Protein AF-A0A3C0FJJ5-F1 (afdb_monomer_lite)

Structure (mmCIF, N/CA/C/O backbone):
data_AF-A0A3C0FJJ5-F1
#
_entry.id   AF-A0A3C0FJJ5-F1
#
loop_
_atom_site.group_PDB
_atom_site.id
_atom_site.type_symbol
_atom_site.label_atom_id
_atom_site.label_alt_id
_atom_site.label_comp_id
_atom_site.label_asym_id
_atom_site.label_entity_id
_atom_site.label_seq_id
_atom_site.pdbx_PDB_ins_code
_atom_site.Cartn_x
_atom_site.Cartn_y
_atom_site.Cartn_z
_atom_site.occupancy
_atom_site.B_iso_or_equiv
_atom_site.auth_seq_id
_atom_site.auth_comp_id
_atom_site.auth_asym_id
_atom_site.auth_atom_id
_atom_site.pdbx_PDB_model_num
ATOM 1 N N . SER A 1 1 ? 4.068 -11.551 17.044 1.00 53.22 1 SER A N 1
ATOM 2 C CA . SER A 1 1 ? 3.523 -10.984 15.798 1.00 53.22 1 SER A CA 1
ATOM 3 C C . SER A 1 1 ? 4.706 -10.669 14.912 1.00 53.22 1 SER A C 1
ATOM 5 O O . SER A 1 1 ? 5.615 -10.015 15.406 1.00 53.22 1 SER A O 1
ATOM 7 N N . ASP A 1 2 ? 4.730 -11.157 13.673 1.00 59.81 2 ASP A N 1
ATOM 8 C CA . ASP A 1 2 ? 5.884 -11.015 12.770 1.00 59.81 2 ASP A CA 1
ATOM 9 C C . ASP A 1 2 ? 6.076 -9.581 12.240 1.00 59.81 2 ASP A C 1
ATOM 11 O O . ASP A 1 2 ? 7.154 -9.248 11.761 1.00 59.81 2 ASP A O 1
ATOM 15 N N . PHE A 1 3 ? 5.085 -8.700 12.423 1.00 63.03 3 PHE A N 1
ATOM 16 C CA . PHE A 1 3 ? 5.098 -7.283 12.026 1.00 63.03 3 PHE A CA 1
ATOM 17 C C . PHE A 1 3 ? 5.607 -6.353 13.142 1.00 63.03 3 PHE A C 1
ATOM 19 O O . PHE A 1 3 ? 5.025 -5.303 13.406 1.00 63.03 3 PHE A O 1
ATOM 26 N N . GLN A 1 4 ? 6.659 -6.759 13.855 1.00 65.81 4 GLN A N 1
ATOM 27 C CA . GLN A 1 4 ? 7.349 -5.878 14.803 1.00 65.81 4 GLN A CA 1
ATOM 28 C C . GLN A 1 4 ? 8.324 -4.961 14.048 1.00 65.81 4 GLN A C 1
ATOM 30 O O . GLN A 1 4 ? 8.855 -5.391 13.021 1.00 65.81 4 GLN A O 1
ATOM 35 N N . PRO A 1 5 ? 8.600 -3.738 14.545 1.00 64.56 5 PRO A N 1
ATOM 36 C CA . PRO A 1 5 ? 9.526 -2.809 13.897 1.00 64.56 5 PRO A CA 1
ATOM 37 C C . PRO A 1 5 ? 10.853 -3.466 13.507 1.00 64.56 5 PRO A C 1
ATOM 39 O O . PRO A 1 5 ? 11.236 -3.393 12.346 1.00 64.56 5 PRO A O 1
ATOM 42 N N . ASP A 1 6 ? 11.478 -4.209 14.423 1.00 73.94 6 ASP A N 1
ATOM 43 C CA . ASP A 1 6 ? 12.785 -4.847 14.209 1.00 73.94 6 ASP A CA 1
ATOM 44 C C . ASP A 1 6 ? 12.795 -5.863 13.053 1.00 73.94 6 ASP A C 1
ATOM 46 O O . ASP A 1 6 ? 13.791 -5.990 12.343 1.00 73.94 6 ASP A O 1
ATOM 50 N N . ASN A 1 7 ? 11.670 -6.542 12.813 1.00 74.81 7 ASN A N 1
ATOM 51 C CA . ASN A 1 7 ? 11.522 -7.497 11.709 1.00 74.81 7 ASN A CA 1
ATOM 52 C C . ASN A 1 7 ? 11.225 -6.808 10.370 1.00 74.81 7 ASN A C 1
ATOM 54 O O . ASN A 1 7 ? 11.460 -7.388 9.310 1.00 74.81 7 ASN A O 1
ATOM 58 N N . LEU A 1 8 ? 10.682 -5.590 10.415 1.00 71.75 8 LEU A N 1
ATOM 59 C CA . LEU A 1 8 ? 10.318 -4.802 9.240 1.00 71.75 8 LEU A CA 1
ATOM 60 C C . LEU A 1 8 ? 11.441 -3.876 8.774 1.00 71.75 8 LEU A C 1
ATOM 62 O O . LEU A 1 8 ? 11.399 -3.453 7.625 1.00 71.75 8 LEU A O 1
ATOM 66 N N . ILE A 1 9 ? 12.450 -3.599 9.612 1.00 78.44 9 ILE A N 1
ATOM 67 C CA . ILE A 1 9 ? 13.612 -2.762 9.257 1.00 78.44 9 ILE A CA 1
ATOM 68 C C . ILE A 1 9 ? 14.209 -3.132 7.889 1.00 78.44 9 ILE A C 1
ATOM 70 O O . ILE A 1 9 ? 14.413 -2.218 7.095 1.00 78.44 9 ILE A O 1
ATOM 74 N N . PRO A 1 10 ? 14.454 -4.416 7.552 1.00 82.38 10 PRO A N 1
ATOM 75 C CA . PRO A 1 10 ? 15.048 -4.760 6.258 1.00 82.38 10 PRO A CA 1
ATOM 76 C C . PRO A 1 10 ? 14.152 -4.461 5.050 1.00 82.38 10 PRO A C 1
ATOM 78 O O . PRO A 1 10 ? 14.657 -4.392 3.939 1.00 82.38 10 PRO A O 1
ATOM 81 N N . TRP A 1 11 ? 12.844 -4.314 5.267 1.00 81.81 11 TRP A N 1
ATOM 82 C CA . TRP A 1 11 ? 11.818 -4.164 4.231 1.00 81.81 11 TRP A CA 1
ATOM 83 C C . TRP A 1 11 ? 11.189 -2.770 4.226 1.00 81.81 11 TRP A C 1
ATOM 85 O O . TRP A 1 11 ? 10.248 -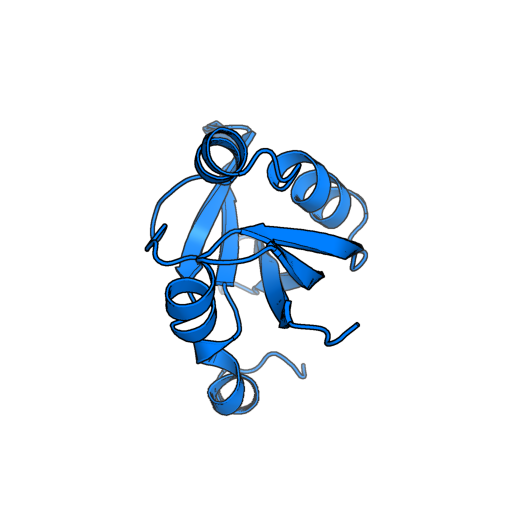2.519 3.476 1.00 81.81 11 TRP A O 1
ATOM 95 N N . ILE A 1 12 ? 11.644 -1.869 5.101 1.00 83.12 12 ILE A N 1
ATOM 96 C CA . ILE A 1 12 ? 10.982 -0.582 5.333 1.00 83.12 12 ILE A CA 1
ATOM 97 C C . ILE A 1 12 ? 10.966 0.285 4.070 1.00 83.12 12 ILE A C 1
ATOM 99 O O . ILE A 1 12 ? 9.998 1.003 3.828 1.00 83.12 12 ILE A O 1
ATOM 103 N N . ASP A 1 13 ? 11.995 0.151 3.234 1.00 88.19 13 ASP A N 1
ATOM 104 C CA . ASP A 1 13 ? 12.112 0.863 1.964 1.00 88.19 13 ASP A CA 1
ATOM 105 C C . ASP A 1 13 ? 11.229 0.255 0.863 1.00 88.19 13 ASP A C 1
ATOM 107 O O . ASP A 1 13 ? 10.934 0.927 -0.122 1.00 88.19 13 ASP A O 1
ATOM 111 N N . ASP A 1 14 ? 10.747 -0.976 1.033 1.00 88.69 14 ASP A N 1
ATOM 112 C CA . ASP A 1 14 ? 9.895 -1.684 0.068 1.00 88.69 14 ASP A CA 1
ATOM 113 C C . ASP A 1 14 ? 8.398 -1.574 0.384 1.00 88.69 14 ASP A C 1
ATOM 115 O O . ASP A 1 14 ? 7.562 -2.065 -0.380 1.00 88.69 14 ASP A O 1
ATOM 119 N N . ILE A 1 15 ? 8.045 -0.969 1.523 1.00 91.19 15 ILE A N 1
ATOM 120 C CA . ILE A 1 15 ? 6.682 -0.975 2.054 1.00 91.19 15 ILE A CA 1
ATOM 121 C C . ILE A 1 15 ? 6.148 0.447 2.200 1.00 91.19 15 ILE A C 1
ATOM 123 O O . ILE A 1 15 ? 6.716 1.294 2.885 1.00 91.19 15 ILE A O 1
ATOM 127 N N . SER A 1 16 ? 4.963 0.674 1.643 1.00 93.81 16 SER A N 1
ATOM 128 C CA . SER A 1 16 ? 4.144 1.846 1.939 1.00 93.81 16 SER A CA 1
ATOM 129 C C . SER A 1 16 ? 3.024 1.481 2.906 1.00 93.81 16 SER A C 1
ATOM 131 O O . SER A 1 16 ? 2.366 0.451 2.756 1.00 93.81 16 SER A O 1
ATOM 133 N N . ILE A 1 17 ? 2.779 2.337 3.896 1.00 93.44 17 ILE A N 1
ATOM 134 C CA . ILE A 1 17 ? 1.761 2.133 4.929 1.00 93.44 17 ILE A CA 1
ATOM 135 C C . ILE A 1 17 ? 0.627 3.121 4.712 1.00 93.44 17 ILE A C 1
ATOM 137 O O . ILE A 1 17 ? 0.827 4.338 4.732 1.00 93.44 17 ILE A O 1
ATOM 141 N N . TYR A 1 18 ? -0.576 2.578 4.577 1.00 95.56 18 TYR A N 1
ATOM 142 C CA . TYR A 1 18 ? -1.805 3.332 4.410 1.00 95.56 18 TYR A CA 1
ATOM 143 C C . TYR A 1 18 ? -2.687 3.197 5.647 1.00 95.56 18 TYR A C 1
ATOM 145 O O . TYR A 1 18 ? -2.871 2.104 6.185 1.00 95.56 18 TYR A O 1
ATOM 153 N N . GLU A 1 19 ? -3.280 4.310 6.067 1.00 94.75 19 GLU A N 1
ATOM 154 C CA . GLU A 1 19 ?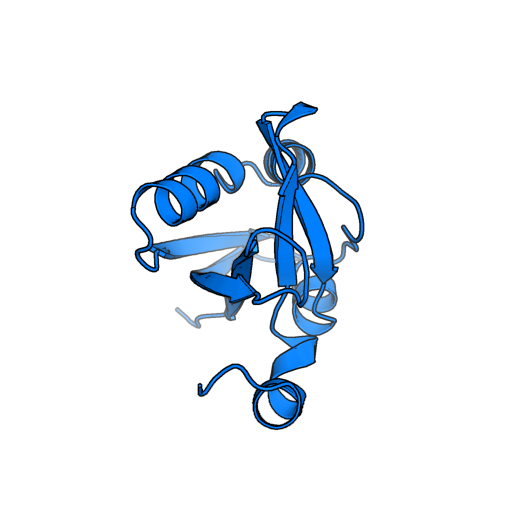 -4.290 4.350 7.123 1.00 94.75 19 GLU A CA 1
ATOM 155 C C . GLU A 1 19 ? -5.625 4.827 6.566 1.00 94.75 19 GLU A C 1
ATOM 157 O O . GLU A 1 19 ? -5.685 5.817 5.838 1.00 94.75 19 GLU A O 1
ATOM 162 N N . TYR A 1 20 ? -6.705 4.145 6.937 1.00 94.38 20 TYR A N 1
ATOM 163 C CA . TYR A 1 20 ? -8.049 4.566 6.563 1.00 94.38 20 TYR A CA 1
ATOM 164 C C . TYR A 1 20 ? -8.477 5.820 7.343 1.00 94.38 20 TYR A C 1
ATOM 166 O O . TYR A 1 20 ? -8.332 5.876 8.564 1.00 94.38 20 TYR A O 1
ATOM 174 N N . VAL A 1 21 ? -9.038 6.800 6.634 1.00 94.00 21 VAL A N 1
ATOM 175 C CA . VAL A 1 21 ? -9.553 8.071 7.157 1.00 94.00 21 VAL A CA 1
ATOM 176 C C . VAL A 1 21 ? -11.074 8.098 6.959 1.00 94.00 21 VAL A C 1
ATOM 178 O O . VAL A 1 21 ? -11.539 8.375 5.847 1.00 94.00 21 VAL A O 1
ATOM 181 N N . PRO A 1 22 ? -11.872 7.799 8.005 1.00 91.69 22 PRO A N 1
ATOM 182 C CA . PRO A 1 22 ? -13.324 7.662 7.892 1.00 91.69 22 PRO A CA 1
ATOM 183 C C . PRO A 1 22 ? -14.036 8.893 7.339 1.00 91.69 22 PRO A C 1
ATOM 185 O O . PRO A 1 22 ? -14.975 8.750 6.562 1.00 91.69 22 PRO A O 1
ATOM 188 N N . GLU A 1 23 ? -13.573 10.093 7.684 1.00 94.25 23 GLU A N 1
ATOM 189 C CA . GLU A 1 23 ? -14.186 11.361 7.276 1.00 94.25 23 GLU A CA 1
ATOM 190 C C . GLU A 1 23 ? -14.085 11.606 5.767 1.00 94.25 23 GLU A C 1
ATOM 192 O O . GLU A 1 23 ? -14.848 12.396 5.211 1.00 94.25 23 GLU A O 1
ATOM 197 N N . LYS A 1 24 ? -13.124 10.953 5.109 1.00 94.00 24 LYS A N 1
ATOM 198 C CA . LYS A 1 24 ? -12.873 11.072 3.670 1.00 94.00 24 LYS A CA 1
ATOM 199 C C . LYS A 1 24 ? -13.256 9.824 2.884 1.00 94.00 24 LYS A C 1
ATOM 201 O O . LYS A 1 24 ? -13.243 9.888 1.660 1.00 94.00 24 LYS A O 1
ATOM 206 N N . ASP A 1 25 ? -13.588 8.727 3.569 1.00 94.94 25 ASP A N 1
ATOM 207 C CA . ASP A 1 25 ? -13.773 7.406 2.957 1.00 94.94 25 ASP A CA 1
ATOM 208 C C . ASP A 1 25 ? -12.597 7.042 2.027 1.00 94.94 25 ASP A C 1
ATOM 210 O O . ASP A 1 25 ? -12.756 6.656 0.865 1.00 94.94 25 ASP A O 1
ATOM 214 N N . ASP A 1 26 ? -11.378 7.248 2.529 1.00 96.56 26 ASP A N 1
ATOM 215 C CA . ASP A 1 26 ? -10.146 7.099 1.754 1.00 96.56 26 ASP A CA 1
ATOM 216 C C . ASP A 1 26 ? -8.981 6.644 2.640 1.00 96.56 26 ASP A C 1
ATOM 218 O O . ASP A 1 26 ? -9.093 6.571 3.864 1.00 96.56 26 ASP A O 1
ATOM 222 N N . PHE A 1 27 ? -7.854 6.324 2.019 1.00 96.31 27 PHE A N 1
ATOM 223 C CA . PHE A 1 27 ? -6.650 5.826 2.660 1.00 96.31 27 PHE A CA 1
ATOM 224 C C . PHE A 1 27 ? -5.520 6.824 2.465 1.00 96.31 27 PHE A C 1
ATOM 226 O O . PHE A 1 27 ? -5.162 7.131 1.333 1.00 96.31 27 PHE A O 1
ATOM 233 N N . GLN A 1 28 ? -4.949 7.316 3.560 1.00 96.31 28 GLN A N 1
ATOM 234 C CA . GLN A 1 28 ? -3.830 8.248 3.527 1.00 96.31 28 GLN A CA 1
ATOM 235 C C . GLN A 1 28 ? -2.503 7.511 3.693 1.00 96.31 28 GLN A C 1
ATOM 237 O O . GLN A 1 28 ? -2.359 6.674 4.589 1.00 96.31 28 GLN A O 1
ATOM 242 N N . ILE A 1 29 ? -1.515 7.873 2.880 1.00 95.06 29 ILE A N 1
ATOM 243 C CA . ILE A 1 29 ? -0.146 7.365 2.982 1.00 95.06 29 ILE A CA 1
ATOM 244 C C . ILE A 1 29 ? 0.519 7.971 4.219 1.00 95.06 29 ILE A C 1
ATOM 246 O O . ILE A 1 29 ? 0.721 9.185 4.304 1.00 95.06 29 ILE A O 1
ATOM 250 N N . ARG A 1 30 ? 0.870 7.122 5.187 1.00 93.12 30 ARG A N 1
ATOM 251 C CA . ARG A 1 30 ? 1.621 7.498 6.398 1.00 93.12 30 ARG A CA 1
ATOM 252 C C . ARG A 1 30 ? 3.117 7.341 6.221 1.00 93.12 30 ARG A C 1
ATOM 254 O O . ARG A 1 30 ? 3.882 8.169 6.705 1.00 93.12 30 ARG A O 1
ATOM 261 N N . LEU A 1 31 ? 3.503 6.280 5.529 1.00 91.06 31 LEU A N 1
ATOM 262 C CA . LEU A 1 31 ? 4.875 5.979 5.172 1.00 91.06 31 LEU A CA 1
ATOM 263 C C . LEU A 1 31 ? 4.885 5.537 3.720 1.00 91.06 31 LEU A C 1
ATOM 265 O O . LEU A 1 31 ? 3.994 4.807 3.290 1.00 91.06 31 LEU A O 1
ATOM 269 N N . GLU A 1 32 ? 5.900 5.965 2.992 1.00 89.94 32 GLU A N 1
ATOM 270 C CA . GLU A 1 32 ? 6.162 5.474 1.651 1.00 89.94 32 GLU A CA 1
ATOM 271 C C . GLU A 1 32 ? 7.597 4.984 1.585 1.00 89.94 32 GLU A C 1
ATOM 273 O O . GLU A 1 32 ? 8.508 5.731 1.970 1.00 89.94 32 GLU A O 1
ATOM 278 N N . GLY A 1 33 ? 7.755 3.737 1.144 1.00 90.06 33 GLY A N 1
ATOM 279 C CA . GLY A 1 33 ? 9.048 3.090 0.998 1.00 90.06 33 GLY A CA 1
ATOM 280 C C . GLY A 1 33 ? 9.865 3.742 -0.117 1.00 90.06 33 GLY A C 1
ATOM 281 O O . GLY A 1 33 ? 9.350 4.009 -1.205 1.00 90.06 33 GLY A O 1
ATOM 282 N N . GLU A 1 34 ? 11.143 4.004 0.144 1.00 88.81 34 GLU A N 1
ATOM 283 C CA . GLU A 1 34 ? 12.038 4.684 -0.800 1.00 88.81 34 GLU A CA 1
ATOM 284 C C . GLU A 1 34 ? 12.219 3.903 -2.118 1.00 88.81 34 GLU A C 1
ATOM 286 O O . GLU A 1 34 ? 12.338 4.512 -3.182 1.00 88.81 34 GLU A O 1
ATOM 291 N N . ASN A 1 35 ? 12.142 2.567 -2.099 1.00 86.31 35 ASN A N 1
ATOM 292 C CA . ASN A 1 35 ? 12.205 1.749 -3.315 1.00 86.31 35 ASN A CA 1
ATOM 293 C C . ASN A 1 35 ? 10.936 1.895 -4.167 1.00 86.31 35 ASN A C 1
ATOM 295 O O . ASN A 1 35 ? 11.014 1.865 -5.395 1.00 86.31 35 ASN A O 1
ATOM 299 N N . ILE A 1 36 ? 9.774 2.132 -3.549 1.00 84.69 36 ILE A N 1
ATOM 300 C CA . ILE A 1 36 ? 8.532 2.439 -4.277 1.00 84.69 36 ILE A CA 1
ATOM 301 C C . ILE A 1 36 ? 8.613 3.836 -4.902 1.00 84.69 36 ILE A C 1
ATOM 303 O O . ILE A 1 36 ? 8.185 4.022 -6.043 1.00 84.69 36 ILE A O 1
ATOM 307 N N . ILE A 1 37 ? 9.213 4.806 -4.207 1.00 86.56 37 ILE A N 1
ATOM 308 C CA . ILE A 1 37 ? 9.474 6.141 -4.766 1.00 86.56 37 ILE A CA 1
ATOM 309 C C . ILE A 1 37 ? 10.420 6.027 -5.964 1.00 86.56 37 ILE A C 1
ATOM 311 O O . ILE A 1 37 ? 10.140 6.578 -7.025 1.00 86.56 37 ILE A O 1
ATOM 315 N N . ALA A 1 38 ? 11.507 5.261 -5.845 1.00 85.56 38 ALA A N 1
ATOM 316 C CA . ALA A 1 38 ? 12.425 5.017 -6.955 1.00 85.56 38 ALA A CA 1
ATOM 317 C 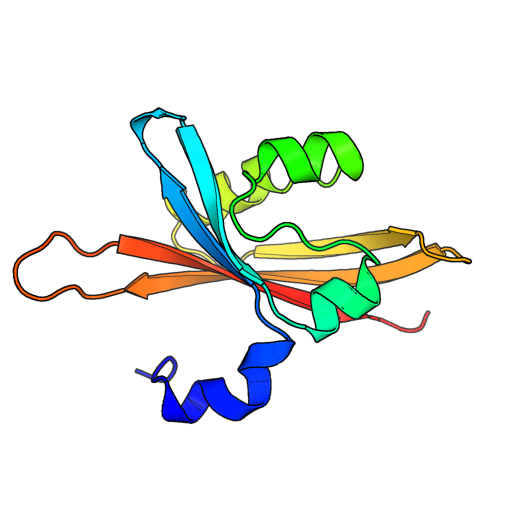C . ALA A 1 38 ? 11.738 4.307 -8.140 1.00 85.56 38 ALA A C 1
ATOM 319 O O . ALA A 1 38 ? 12.041 4.605 -9.296 1.00 85.56 38 ALA A O 1
ATOM 320 N N . LEU A 1 39 ? 10.788 3.407 -7.864 1.00 80.06 39 LEU A N 1
ATOM 321 C CA . LEU A 1 39 ? 10.030 2.664 -8.872 1.00 80.06 39 LEU A CA 1
ATOM 322 C C . LEU A 1 39 ? 8.945 3.507 -9.566 1.00 80.06 39 LEU A C 1
ATOM 324 O O . LEU A 1 39 ? 8.652 3.300 -10.741 1.00 80.06 39 LEU A O 1
ATOM 328 N N . THR A 1 40 ? 8.306 4.431 -8.860 1.00 78.12 40 THR A N 1
ATOM 329 C CA . THR A 1 40 ? 7.227 5.263 -9.424 1.00 78.12 40 THR A CA 1
ATOM 330 C C . THR A 1 40 ? 7.733 6.614 -9.926 1.00 78.12 40 THR A C 1
ATOM 332 O O . THR A 1 40 ? 7.083 7.248 -10.756 1.00 78.12 40 THR A O 1
ATOM 335 N N . GLY A 1 41 ? 8.907 7.042 -9.457 1.00 82.00 41 GLY A N 1
ATOM 336 C CA . GLY A 1 41 ? 9.492 8.356 -9.709 1.00 82.00 41 GLY A CA 1
ATOM 337 C C . GLY A 1 41 ? 8.815 9.496 -8.943 1.00 82.00 41 GLY A C 1
ATOM 338 O O . GLY A 1 41 ? 9.154 10.656 -9.170 1.00 82.00 41 GLY A O 1
ATOM 339 N N . GLU A 1 42 ? 7.859 9.197 -8.063 1.00 82.94 42 GLU A N 1
ATOM 340 C CA . GLU A 1 42 ? 7.028 10.184 -7.377 1.00 82.94 42 GLU A CA 1
ATOM 341 C C . GLU A 1 42 ? 6.940 9.860 -5.878 1.00 82.94 42 GLU A C 1
ATOM 343 O O . GLU A 1 42 ? 6.979 8.702 -5.472 1.00 82.94 42 GLU A O 1
ATOM 348 N N . ASN A 1 43 ? 6.848 10.903 -5.051 1.00 88.25 43 ASN A N 1
ATOM 349 C CA . ASN A 1 43 ? 6.666 10.788 -3.605 1.00 88.25 43 ASN A CA 1
ATOM 350 C C .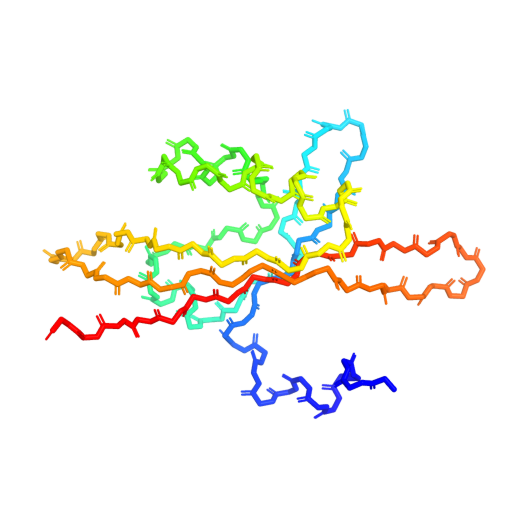 ASN A 1 43 ? 5.252 11.256 -3.252 1.00 88.25 43 ASN A C 1
ATOM 352 O O . ASN A 1 43 ? 4.901 12.421 -3.449 1.00 88.25 43 ASN A O 1
ATOM 356 N N . TRP A 1 44 ? 4.463 10.331 -2.732 1.00 88.31 44 TRP A N 1
ATOM 357 C CA . TRP A 1 44 ? 3.058 10.445 -2.384 1.00 88.31 44 TRP A CA 1
ATOM 358 C C . TRP A 1 44 ? 2.823 10.470 -0.872 1.00 88.31 44 TRP A C 1
ATOM 360 O O . TRP A 1 44 ? 1.686 10.326 -0.420 1.00 88.31 44 TRP A O 1
ATOM 370 N N . ARG A 1 45 ? 3.856 10.680 -0.045 1.00 91.88 45 ARG A N 1
ATOM 371 C CA . ARG A 1 45 ? 3.682 10.806 1.412 1.00 91.88 45 ARG A CA 1
ATOM 372 C C . ARG A 1 45 ? 2.616 11.847 1.758 1.00 91.88 45 ARG A C 1
ATOM 374 O O . ARG A 1 45 ? 2.696 13.008 1.367 1.00 91.88 45 ARG A O 1
ATOM 381 N N . GLY A 1 46 ? 1.624 11.424 2.539 1.00 93.00 46 GLY A N 1
ATOM 382 C CA . GLY A 1 46 ? 0.492 12.253 2.948 1.00 93.00 46 GLY A CA 1
ATOM 383 C C . GLY A 1 46 ? -0.650 12.348 1.932 1.00 93.00 46 GLY A C 1
ATOM 384 O O . GLY A 1 46 ? -1.715 12.838 2.314 1.00 93.00 46 GLY A O 1
ATOM 385 N N . ALA A 1 47 ? -0.474 11.862 0.703 1.00 94.06 47 ALA A N 1
ATOM 386 C CA . ALA A 1 47 ? -1.538 11.794 -0.291 1.00 94.06 47 ALA A CA 1
ATOM 387 C C . ALA A 1 47 ? -2.540 10.672 0.018 1.00 94.06 47 ALA A C 1
ATOM 389 O O . ALA A 1 47 ? -2.278 9.758 0.812 1.00 94.06 47 ALA A O 1
ATOM 390 N N . PHE A 1 48 ? -3.699 10.754 -0.622 1.00 95.94 48 PHE A N 1
ATOM 391 C CA . PHE A 1 48 ? -4.767 9.772 -0.549 1.00 95.94 48 PHE A CA 1
ATOM 392 C C . PHE A 1 48 ? -4.708 8.767 -1.705 1.00 95.94 48 PHE A C 1
ATOM 394 O O . PHE A 1 48 ? -4.275 9.086 -2.813 1.00 95.94 48 PHE A O 1
ATOM 401 N N . ALA A 1 49 ? -5.207 7.550 -1.480 1.00 94.38 49 ALA A N 1
ATOM 402 C CA . ALA A 1 49 ? -5.212 6.495 -2.491 1.00 94.38 49 ALA A CA 1
ATOM 403 C C . ALA A 1 49 ? -5.967 6.904 -3.765 1.00 94.38 49 ALA A C 1
ATOM 405 O O . ALA A 1 49 ? -5.552 6.532 -4.862 1.00 94.38 49 ALA A O 1
ATOM 406 N N . ARG A 1 50 ? -7.028 7.716 -3.653 1.00 94.38 50 ARG A N 1
ATOM 407 C CA . ARG A 1 50 ? -7.725 8.258 -4.832 1.00 94.38 50 ARG A CA 1
ATOM 408 C C . ARG A 1 50 ? -6.881 9.247 -5.638 1.00 94.38 50 ARG A C 1
ATOM 410 O O . ARG A 1 50 ? -7.048 9.316 -6.850 1.00 94.38 50 ARG A O 1
ATOM 417 N N . GLU A 1 51 ? -5.973 9.992 -5.009 1.00 92.44 51 GLU A N 1
ATOM 418 C CA . GLU A 1 51 ? -5.045 10.886 -5.721 1.00 92.44 51 GLU A CA 1
ATOM 419 C C . GLU A 1 51 ? -4.031 10.072 -6.535 1.00 92.44 51 GLU A C 1
ATOM 421 O O . GLU A 1 51 ? -3.806 10.361 -7.712 1.00 92.44 51 GLU A O 1
ATOM 426 N N . VAL A 1 52 ? -3.514 8.988 -5.947 1.00 89.06 52 VAL A N 1
ATOM 427 C CA . VAL A 1 52 ? -2.661 8.009 -6.641 1.00 89.06 52 VAL A CA 1
ATOM 428 C C . VAL A 1 52 ? -3.427 7.341 -7.791 1.00 89.06 52 VAL A C 1
ATOM 430 O O . VAL A 1 52 ? -2.910 7.215 -8.902 1.00 89.06 52 VAL A O 1
ATOM 433 N N . ASP A 1 53 ? -4.691 6.968 -7.579 1.00 88.44 53 ASP A N 1
ATOM 434 C CA . ASP A 1 53 ? -5.532 6.397 -8.635 1.00 88.44 53 ASP A CA 1
ATOM 435 C C . ASP A 1 53 ? -5.795 7.363 -9.785 1.00 88.44 53 ASP A C 1
ATOM 437 O O . ASP A 1 53 ? -5.756 6.943 -10.940 1.00 88.44 53 ASP A O 1
ATOM 441 N N . CYS A 1 54 ?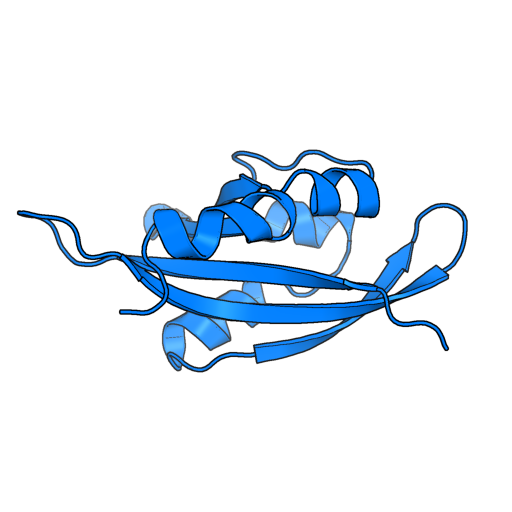 -6.009 8.649 -9.512 1.00 86.31 54 CYS A N 1
ATOM 442 C CA . CYS A 1 54 ? -6.138 9.653 -10.565 1.00 86.31 54 CYS A CA 1
ATOM 443 C C . CYS A 1 54 ? -4.875 9.737 -11.435 1.00 86.31 54 CYS A C 1
ATOM 445 O O . CYS A 1 54 ? -4.974 9.968 -12.640 1.00 86.31 54 CYS A O 1
ATOM 447 N N . ARG A 1 55 ? -3.692 9.529 -10.845 1.00 81.56 55 ARG A N 1
ATOM 448 C CA . ARG A 1 55 ? -2.415 9.581 -11.562 1.00 81.56 55 ARG A CA 1
ATOM 449 C C . ARG A 1 55 ? -2.129 8.326 -12.384 1.00 81.56 55 ARG A C 1
ATOM 451 O O . ARG A 1 55 ? -1.633 8.444 -13.506 1.00 81.56 55 ARG A O 1
ATOM 458 N N . PHE A 1 56 ? -2.392 7.149 -11.816 1.00 74.62 56 PHE A N 1
ATOM 459 C CA . PHE A 1 56 ? -1.930 5.865 -12.360 1.00 74.62 56 PHE A CA 1
ATOM 460 C C . PHE A 1 56 ? -3.053 4.926 -12.813 1.00 74.62 56 PHE A C 1
ATOM 462 O O . PHE A 1 56 ? -2.767 3.853 -13.336 1.00 74.62 56 PHE A O 1
ATOM 469 N N . SER A 1 57 ? -4.324 5.301 -12.629 1.00 73.94 57 SER A N 1
ATOM 470 C CA . SER A 1 57 ? -5.497 4.464 -12.937 1.00 73.94 57 SER A CA 1
ATOM 471 C C . SER A 1 57 ? -5.398 3.051 -12.337 1.00 73.94 57 SER A C 1
ATOM 473 O O . SER A 1 57 ? -5.701 2.057 -12.993 1.00 73.94 57 SER A O 1
ATOM 475 N N . SER A 1 58 ? -4.935 2.949 -11.085 1.00 74.56 58 SER A N 1
ATOM 476 C CA . SER A 1 58 ? -4.443 1.691 -10.500 1.00 74.56 58 SER A CA 1
ATOM 477 C C . SER A 1 58 ? -5.476 0.874 -9.702 1.00 74.56 58 SER A C 1
ATOM 479 O O . SER A 1 58 ? -5.167 -0.221 -9.214 1.00 74.56 58 SER A O 1
ATOM 481 N N . GLY A 1 59 ? -6.690 1.405 -9.523 1.00 89.44 59 GLY A N 1
ATOM 482 C CA . GLY A 1 59 ? -7.749 0.809 -8.699 1.00 89.44 59 GLY A CA 1
ATOM 483 C C . GLY A 1 59 ? -7.344 0.571 -7.238 1.00 89.44 59 GLY A C 1
ATOM 484 O O . GLY A 1 59 ? -7.842 -0.359 -6.601 1.00 89.44 59 GLY A O 1
ATOM 485 N N . LEU A 1 60 ? -6.396 1.352 -6.722 1.00 92.81 60 LEU A N 1
ATOM 486 C CA . LEU A 1 60 ? -5.806 1.232 -5.397 1.00 92.81 60 LEU A CA 1
ATOM 487 C C . LEU A 1 60 ? -6.842 1.408 -4.290 1.00 92.81 60 LEU A C 1
ATOM 489 O O . LEU A 1 60 ? -6.904 0.569 -3.393 1.00 92.81 60 LEU A O 1
ATOM 493 N N . HIS A 1 61 ? -7.685 2.441 -4.371 1.00 95.56 61 HIS A N 1
ATOM 494 C CA . HIS A 1 61 ? -8.721 2.702 -3.368 1.00 95.56 61 HIS A CA 1
ATOM 495 C C . HIS A 1 61 ? -9.688 1.520 -3.235 1.00 95.56 61 HIS A C 1
ATOM 497 O O . HIS A 1 61 ? -9.957 1.039 -2.130 1.00 95.56 61 HIS A O 1
ATOM 503 N N . ALA A 1 62 ? -10.158 0.992 -4.367 1.00 95.19 62 ALA A N 1
ATOM 504 C CA . ALA A 1 62 ? -11.069 -0.147 -4.395 1.00 95.19 62 ALA A CA 1
ATOM 505 C C . ALA A 1 62 ? -10.408 -1.413 -3.823 1.00 95.19 62 ALA A C 1
ATOM 507 O O . ALA A 1 62 ? -11.002 -2.113 -2.998 1.00 95.19 62 ALA A O 1
ATOM 508 N N . ALA A 1 63 ? -9.156 -1.678 -4.205 1.00 95.44 63 ALA A N 1
ATOM 509 C CA . ALA A 1 63 ? -8.390 -2.814 -3.705 1.00 95.44 63 ALA A CA 1
ATOM 510 C C . ALA A 1 63 ? -8.158 -2.733 -2.184 1.00 95.44 63 ALA A C 1
ATOM 512 O O . ALA A 1 63 ? -8.350 -3.719 -1.471 1.00 95.44 63 ALA A O 1
ATOM 513 N N . MET A 1 64 ? -7.812 -1.552 -1.665 1.00 96.38 64 MET A N 1
ATOM 514 C CA . MET A 1 64 ? -7.650 -1.310 -0.227 1.00 96.38 64 MET A CA 1
ATOM 515 C C . MET A 1 64 ? -8.967 -1.440 0.540 1.00 96.38 64 MET A C 1
ATOM 517 O O . MET A 1 64 ? -9.005 -2.022 1.625 1.00 96.38 64 MET A O 1
ATOM 521 N N . THR A 1 65 ? -10.070 -0.977 -0.047 1.00 96.06 65 THR A N 1
ATOM 522 C CA . THR A 1 65 ? -11.411 -1.155 0.521 1.00 96.06 65 THR A CA 1
ATOM 523 C C . THR A 1 65 ? -11.762 -2.638 0.657 1.00 96.06 65 THR A C 1
ATOM 525 O O . THR A 1 65 ? -12.247 -3.066 1.709 1.00 96.06 65 THR A O 1
ATOM 528 N N . ALA A 1 66 ? -11.455 -3.457 -0.354 1.00 96.12 66 ALA A N 1
ATOM 529 C CA . ALA A 1 66 ? -11.649 -4.905 -0.287 1.00 96.12 66 ALA A CA 1
ATOM 530 C C . ALA A 1 66 ? -10.795 -5.553 0.818 1.00 96.12 66 ALA A C 1
ATOM 532 O O . ALA A 1 66 ? -11.299 -6.369 1.590 1.00 96.12 66 ALA A O 1
ATOM 533 N N . VAL A 1 67 ? -9.525 -5.159 0.953 1.00 96.19 67 VAL A N 1
ATOM 534 C CA . VAL A 1 67 ? -8.640 -5.648 2.027 1.00 96.19 67 VAL A CA 1
ATOM 535 C C . VAL A 1 67 ? -9.194 -5.299 3.407 1.00 96.19 67 VAL A C 1
ATOM 537 O O . VAL A 1 67 ? -9.309 -6.177 4.258 1.00 96.19 67 VAL A O 1
ATOM 540 N N . ARG A 1 68 ? -9.592 -4.042 3.632 1.00 94.19 68 ARG A N 1
ATOM 541 C CA . ARG A 1 68 ? -10.122 -3.587 4.927 1.00 94.19 68 ARG A CA 1
ATOM 542 C C . ARG A 1 68 ? -11.420 -4.298 5.308 1.00 94.19 68 ARG A C 1
ATOM 544 O O . ARG A 1 68 ? -11.601 -4.649 6.467 1.00 94.19 68 ARG A O 1
ATOM 551 N N . THR A 1 69 ? -12.324 -4.489 4.351 1.00 94.00 69 THR A N 1
ATOM 552 C CA . THR A 1 69 ? -13.638 -5.105 4.607 1.00 94.00 69 THR A CA 1
ATOM 553 C C . THR A 1 69 ? -13.554 -6.615 4.807 1.00 94.00 69 THR A C 1
ATOM 555 O O . THR A 1 69 ? -14.307 -7.166 5.605 1.00 94.00 69 THR A O 1
ATOM 558 N N . THR A 1 70 ? -12.636 -7.291 4.112 1.00 94.88 70 THR A N 1
ATOM 559 C CA . THR A 1 70 ? -12.494 -8.755 4.187 1.00 94.88 70 THR A CA 1
ATOM 560 C C . THR A 1 70 ? -11.434 -9.223 5.180 1.00 94.88 70 THR A C 1
ATOM 562 O O . THR A 1 70 ? -11.431 -10.399 5.541 1.00 94.88 70 THR A O 1
ATOM 565 N N . LEU A 1 71 ? -10.527 -8.332 5.593 1.00 92.75 71 LEU A N 1
ATOM 566 C CA . LEU A 1 71 ? -9.315 -8.639 6.361 1.00 92.75 71 LEU A CA 1
ATOM 567 C C . LEU A 1 71 ? -8.435 -9.705 5.698 1.00 92.75 71 LEU A C 1
ATOM 569 O O . LEU A 1 71 ? -7.711 -10.436 6.372 1.00 92.75 71 LEU A O 1
ATOM 573 N N . ARG A 1 72 ? -8.491 -9.804 4.365 1.00 94.62 72 ARG A N 1
ATOM 574 C CA . ARG A 1 72 ? -7.680 -10.743 3.587 1.00 94.62 72 ARG A CA 1
ATOM 575 C C . ARG A 1 72 ? -6.645 -10.006 2.741 1.00 94.62 72 ARG A C 1
ATOM 577 O O . ARG A 1 72 ? -6.964 -8.945 2.199 1.00 94.62 72 ARG A O 1
ATOM 584 N N . PRO A 1 73 ? -5.436 -10.573 2.584 1.00 94.81 73 PRO A N 1
ATOM 585 C CA . PRO A 1 73 ? -4.457 -10.049 1.645 1.00 94.81 73 PRO A CA 1
ATOM 586 C C . PRO A 1 73 ? -5.004 -10.055 0.213 1.00 94.81 73 PRO A C 1
ATOM 588 O O . PRO A 1 73 ? -5.800 -10.925 -0.150 1.00 94.81 73 PRO A O 1
ATOM 591 N N . GLN A 1 74 ? -4.550 -9.112 -0.607 1.00 95.94 74 GLN A N 1
ATOM 592 C CA . GLN A 1 74 ? -4.861 -9.056 -2.036 1.00 95.94 74 GLN A CA 1
ATOM 593 C C . GLN A 1 74 ? -3.576 -8.957 -2.854 1.00 95.94 74 GLN A C 1
ATOM 595 O O . GLN A 1 74 ? -2.657 -8.224 -2.490 1.00 95.94 74 GLN A O 1
ATOM 600 N N . ILE A 1 75 ? -3.534 -9.664 -3.982 1.00 94.06 75 ILE A N 1
ATOM 601 C CA . ILE A 1 75 ? -2.402 -9.675 -4.912 1.00 94.06 75 ILE A CA 1
ATOM 602 C C . ILE A 1 75 ? -2.923 -9.259 -6.283 1.00 94.06 75 ILE A C 1
ATOM 604 O O . ILE A 1 75 ? -3.921 -9.799 -6.756 1.00 94.06 75 ILE A O 1
ATOM 608 N N . HIS A 1 76 ? -2.261 -8.294 -6.913 1.00 91.88 76 HIS A N 1
ATOM 609 C CA . HIS A 1 76 ? -2.645 -7.778 -8.224 1.00 91.88 76 HIS A CA 1
ATOM 610 C C . HIS A 1 76 ? -1.436 -7.711 -9.147 1.00 91.88 76 HIS A C 1
ATOM 612 O O . HIS A 1 76 ? -0.365 -7.282 -8.725 1.00 91.88 76 HIS A O 1
ATOM 618 N N . HIS A 1 77 ? -1.630 -8.047 -10.418 1.00 89.25 77 HIS A N 1
ATOM 619 C CA . HIS A 1 77 ? -0.663 -7.718 -11.459 1.00 89.25 77 HIS A CA 1
ATOM 620 C C . HIS A 1 77 ? -0.841 -6.257 -11.870 1.00 89.25 77 HIS A C 1
ATOM 622 O O . HIS A 1 77 ? -1.961 -5.803 -12.113 1.00 89.25 77 HIS A O 1
ATOM 628 N N . LEU A 1 78 ? 0.265 -5.530 -11.940 1.00 85.94 78 LEU A N 1
ATOM 629 C CA . LEU A 1 78 ? 0.341 -4.142 -12.362 1.00 85.94 78 LEU A CA 1
ATOM 630 C C . LEU A 1 78 ? 1.188 -4.018 -13.623 1.00 85.94 78 LEU A C 1
ATOM 632 O O . LEU A 1 78 ? 2.095 -4.812 -13.870 1.00 85.94 78 LEU A O 1
ATOM 636 N N . ARG A 1 79 ? 0.916 -2.955 -14.377 1.00 82.06 79 ARG A N 1
ATOM 637 C CA . ARG A 1 79 ? 1.838 -2.415 -15.371 1.00 82.06 79 ARG A CA 1
ATOM 638 C C . ARG A 1 79 ? 2.325 -1.063 -14.888 1.00 82.06 79 ARG A C 1
ATOM 640 O O . ARG A 1 79 ? 1.515 -0.173 -14.643 1.00 82.06 79 ARG A O 1
ATOM 647 N N . ILE A 1 80 ? 3.633 -0.930 -14.743 1.00 76.31 80 ILE A N 1
ATOM 648 C CA . ILE A 1 80 ? 4.290 0.266 -14.228 1.00 76.31 80 ILE A CA 1
ATOM 649 C C . ILE A 1 80 ? 4.990 0.928 -15.406 1.00 76.31 80 ILE A C 1
ATOM 651 O O . ILE A 1 80 ? 5.766 0.289 -16.116 1.00 76.31 80 ILE A O 1
ATOM 655 N N . PHE A 1 81 ? 4.671 2.196 -15.650 1.00 70.25 81 PHE A N 1
ATOM 656 C CA . PHE A 1 81 ? 5.294 2.967 -16.716 1.00 70.25 81 PHE A CA 1
ATOM 657 C C . PHE A 1 81 ? 6.350 3.897 -16.128 1.00 70.25 81 PHE A C 1
ATOM 659 O O . PHE A 1 81 ? 6.010 4.833 -15.406 1.00 70.25 81 PHE A O 1
ATOM 666 N N . GLN A 1 82 ? 7.614 3.650 -16.467 1.00 70.19 82 GLN A N 1
ATOM 667 C CA . GLN A 1 82 ? 8.699 4.610 -16.256 1.00 70.19 82 GLN A CA 1
ATOM 668 C C . GLN A 1 82 ? 9.187 5.139 -17.613 1.00 70.19 82 GLN A C 1
ATOM 670 O O . GLN A 1 82 ? 8.573 6.023 -18.203 1.00 70.19 82 GLN A O 1
ATOM 675 N N . ARG A 1 83 ? 10.292 4.578 -18.127 1.00 71.00 83 ARG A N 1
ATOM 676 C CA . ARG A 1 83 ? 10.804 4.792 -19.492 1.00 71.00 83 ARG A CA 1
ATOM 677 C C . ARG A 1 83 ? 10.261 3.751 -20.471 1.00 71.00 83 ARG A C 1
ATOM 679 O O . ARG A 1 83 ? 10.030 4.065 -21.632 1.00 71.00 83 ARG A O 1
ATOM 686 N N . GLU A 1 84 ? 10.038 2.540 -19.971 1.00 75.31 84 GLU A N 1
ATOM 687 C CA . GLU A 1 84 ? 9.434 1.404 -20.663 1.00 75.31 84 GLU A CA 1
ATOM 688 C C . GLU A 1 84 ? 8.350 0.797 -19.759 1.00 75.31 84 GLU A C 1
ATOM 690 O O . GLU A 1 84 ? 8.282 1.102 -18.563 1.00 75.31 84 GLU A O 1
ATOM 695 N N . TRP A 1 85 ? 7.470 -0.022 -20.335 1.00 79.50 85 TRP A N 1
ATOM 696 C CA . TRP A 1 85 ? 6.457 -0.743 -19.568 1.00 79.50 85 TRP A CA 1
ATOM 697 C C . TRP A 1 85 ? 7.093 -1.925 -18.844 1.00 79.50 85 TRP A C 1
ATOM 699 O O . TRP A 1 85 ? 7.699 -2.774 -19.489 1.00 79.50 85 TRP A O 1
ATOM 709 N N . GLN A 1 86 ? 6.904 -1.995 -17.528 1.00 79.62 86 GLN A N 1
ATOM 710 C CA . GLN A 1 86 ? 7.346 -3.117 -16.703 1.00 79.62 86 GLN A CA 1
ATOM 711 C C . GLN A 1 86 ? 6.159 -3.797 -16.024 1.00 79.62 86 GLN A C 1
ATOM 713 O O . GLN A 1 86 ? 5.205 -3.140 -15.588 1.00 79.62 86 GLN A O 1
ATOM 718 N N . SER A 1 87 ? 6.222 -5.123 -15.939 1.00 85.56 87 SER A N 1
ATOM 719 C CA . SER A 1 87 ? 5.297 -5.936 -15.158 1.00 85.56 87 SER A CA 1
ATOM 720 C C . SER A 1 87 ? 5.666 -5.854 -13.675 1.00 85.56 87 SER A C 1
ATOM 722 O O . SER A 1 87 ? 6.837 -5.822 -13.298 1.00 85.56 87 SER A O 1
ATOM 724 N N . GLY A 1 88 ? 4.661 -5.812 -12.806 1.00 87.00 88 GLY A N 1
ATOM 725 C CA . GLY A 1 88 ? 4.874 -5.839 -11.364 1.00 87.00 88 GLY A CA 1
ATOM 726 C C . GLY A 1 88 ? 3.752 -6.551 -10.628 1.00 87.00 88 GLY A C 1
ATOM 727 O O . GLY A 1 88 ? 2.639 -6.685 -11.134 1.00 87.00 88 GLY A O 1
ATOM 728 N N . ILE A 1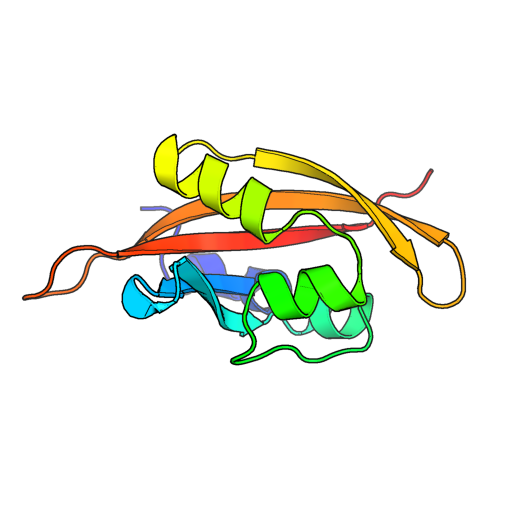 89 ? 4.033 -7.000 -9.413 1.00 90.56 89 ILE A N 1
ATOM 729 C CA . ILE A 1 89 ? 3.049 -7.565 -8.495 1.00 90.56 89 ILE A CA 1
ATOM 730 C C . ILE A 1 89 ? 2.868 -6.596 -7.335 1.00 90.56 89 ILE A C 1
ATOM 732 O O . ILE A 1 89 ? 3.813 -6.300 -6.611 1.00 90.56 89 ILE A O 1
ATOM 736 N N . ARG A 1 90 ? 1.634 -6.139 -7.127 1.00 92.69 90 ARG A N 1
ATOM 737 C CA . ARG A 1 90 ? 1.227 -5.400 -5.931 1.00 92.69 90 ARG A CA 1
ATOM 738 C C . ARG A 1 90 ? 0.654 -6.357 -4.904 1.00 92.69 90 ARG A C 1
ATOM 740 O O . ARG A 1 90 ? -0.378 -6.982 -5.156 1.00 92.69 90 ARG A O 1
ATOM 747 N N . LEU A 1 91 ? 1.270 -6.386 -3.730 1.00 94.50 91 LEU A N 1
ATOM 748 C CA . LEU A 1 91 ? 0.756 -7.050 -2.540 1.00 94.50 91 LEU A CA 1
ATOM 749 C C . LEU A 1 91 ? 0.135 -6.008 -1.608 1.00 94.50 91 LEU A C 1
ATOM 751 O O . LEU A 1 91 ? 0.769 -5.005 -1.292 1.00 94.50 91 LEU A O 1
ATOM 755 N N . LEU A 1 92 ? -1.092 -6.263 -1.159 1.00 95.69 92 LEU A N 1
ATOM 756 C CA . LEU A 1 92 ? -1.766 -5.499 -0.114 1.00 95.69 92 LEU A CA 1
ATOM 757 C C . LEU A 1 92 ? -2.044 -6.411 1.075 1.00 95.69 92 LEU A C 1
ATOM 759 O O . LEU A 1 92 ? -2.671 -7.462 0.914 1.00 95.69 92 LEU A O 1
ATOM 763 N N . LEU A 1 93 ? -1.621 -5.992 2.261 1.00 95.06 93 LEU A N 1
ATOM 764 C CA . LEU A 1 93 ? -1.728 -6.783 3.476 1.00 95.06 93 LEU A CA 1
ATOM 765 C C . LEU A 1 93 ? -2.412 -5.978 4.592 1.00 95.06 93 LEU A C 1
ATOM 767 O O . LEU A 1 93 ? -1.925 -4.899 4.930 1.00 95.06 93 LEU A O 1
ATOM 771 N N . PRO A 1 94 ? -3.512 -6.476 5.187 1.00 94.44 94 PRO A N 1
ATOM 772 C CA . PRO A 1 94 ? -4.100 -5.843 6.359 1.00 94.44 94 PRO A CA 1
ATOM 773 C C . PRO A 1 94 ? -3.225 -6.121 7.584 1.00 94.44 94 PRO A C 1
ATOM 775 O O . PRO A 1 94 ? -2.939 -7.275 7.904 1.00 94.44 94 PRO A O 1
ATOM 778 N N . VAL A 1 95 ? -2.828 -5.064 8.286 1.00 90.69 95 VAL A N 1
ATOM 779 C CA . VAL A 1 95 ? -2.028 -5.136 9.510 1.00 90.69 95 VAL A CA 1
ATOM 780 C C . VAL A 1 95 ? -2.792 -4.444 10.629 1.00 90.69 95 VAL A C 1
ATOM 782 O O . VAL A 1 95 ? -3.171 -3.279 10.515 1.00 90.69 95 VAL A O 1
ATOM 785 N N . LEU A 1 96 ? -3.037 -5.172 11.717 1.00 88.19 96 LEU A N 1
ATOM 786 C CA . LEU A 1 96 ? -3.662 -4.609 12.906 1.00 88.19 96 LEU A CA 1
ATOM 787 C C . LEU A 1 96 ? -2.608 -3.850 13.714 1.00 88.19 96 LEU A C 1
ATOM 789 O O . LEU A 1 96 ? -1.708 -4.457 14.296 1.00 88.19 96 LEU A O 1
ATOM 793 N N . LEU A 1 97 ? -2.735 -2.529 13.762 1.00 84.19 97 LEU A N 1
ATOM 794 C CA . LEU A 1 97 ? -1.959 -1.690 14.657 1.00 84.19 97 LEU A CA 1
ATOM 795 C C . LEU A 1 97 ? -2.712 -1.543 15.976 1.00 84.19 97 LEU A C 1
ATOM 797 O O . LEU A 1 97 ? -3.705 -0.816 16.064 1.00 84.19 97 LEU A O 1
ATOM 801 N N . GLN A 1 98 ? -2.193 -2.208 17.002 1.00 84.12 98 GLN A N 1
ATOM 802 C CA . GLN A 1 98 ? -2.697 -2.071 18.359 1.00 84.12 98 GLN A CA 1
ATOM 803 C C . GLN A 1 98 ? -2.215 -0.754 18.956 1.00 84.12 98 GLN A C 1
ATOM 805 O O . GLN A 1 98 ? -1.012 -0.479 18.983 1.00 84.12 98 GLN A O 1
ATOM 810 N N . LYS A 1 99 ? -3.149 0.073 19.424 1.00 79.31 99 LYS A N 1
ATOM 811 C CA . LYS A 1 99 ? -2.825 1.347 20.071 1.00 79.31 99 LYS A CA 1
ATOM 812 C C . LYS A 1 99 ? -3.245 1.280 21.539 1.00 79.31 99 LYS A C 1
ATOM 814 O O . LYS A 1 99 ? -4.428 1.097 21.807 1.00 79.31 99 LYS A O 1
ATOM 819 N N . PRO A 1 100 ? -2.316 1.457 22.497 1.00 79.81 100 PRO A N 1
ATOM 820 C CA . PRO A 1 100 ? -2.690 1.584 23.900 1.00 79.81 100 PRO A CA 1
ATOM 821 C C . PRO A 1 100 ? -3.720 2.705 24.074 1.00 79.81 100 PRO A C 1
ATOM 823 O O . PRO A 1 100 ? -3.557 3.791 23.509 1.00 79.81 100 PRO A O 1
ATOM 826 N N . ASP A 1 101 ? -4.786 2.418 24.820 1.00 84.81 101 ASP A N 1
ATOM 827 C CA . ASP A 1 101 ? -5.866 3.355 25.162 1.00 84.81 101 ASP A CA 1
ATOM 828 C C . ASP A 1 101 ? -6.655 3.933 23.970 1.00 84.81 101 ASP A C 1
ATOM 830 O O . ASP A 1 101 ? -7.351 4.943 24.107 1.00 84.81 101 ASP A O 1
ATOM 834 N N . LYS A 1 102 ? -6.564 3.314 22.786 1.00 78.62 102 LYS A N 1
ATOM 835 C CA . LYS A 1 102 ? -7.325 3.696 21.588 1.00 78.62 102 LYS A CA 1
ATOM 836 C C . LYS A 1 102 ? -7.867 2.458 20.886 1.00 78.62 102 LYS A C 1
ATOM 838 O O . LYS A 1 102 ? -7.389 1.353 21.105 1.00 78.62 102 LYS A O 1
ATOM 843 N N . GLU A 1 103 ? -8.865 2.655 20.031 1.00 81.50 103 GLU A N 1
ATOM 844 C CA . GLU A 1 103 ? -9.306 1.586 19.139 1.00 81.50 103 GLU A CA 1
ATOM 845 C C . GLU A 1 103 ? -8.158 1.158 18.219 1.00 81.50 103 GLU A C 1
ATOM 847 O O . GLU A 1 103 ? -7.408 1.996 17.698 1.00 81.50 103 GLU A O 1
ATOM 852 N N . ASP A 1 104 ? -8.030 -0.155 18.037 1.00 83.50 104 ASP A N 1
ATOM 853 C CA . ASP A 1 104 ? -7.083 -0.733 17.097 1.00 83.50 104 ASP A CA 1
ATOM 854 C C . ASP A 1 104 ? -7.380 -0.230 15.683 1.00 83.50 104 ASP A C 1
ATOM 856 O O . ASP A 1 104 ? -8.532 -0.100 15.261 1.00 83.50 104 ASP A O 1
ATOM 860 N N . ILE A 1 105 ? -6.321 0.034 14.924 1.00 83.75 105 ILE A N 1
ATOM 861 C CA . ILE A 1 105 ? -6.436 0.563 13.567 1.00 83.75 105 ILE A CA 1
ATOM 862 C C . ILE A 1 105 ? -5.974 -0.498 12.584 1.00 83.75 105 ILE A C 1
ATOM 864 O O . ILE A 1 105 ? -4.884 -1.048 12.711 1.00 83.75 105 ILE A O 1
ATOM 868 N N . ILE A 1 106 ? -6.782 -0.747 11.557 1.00 88.44 106 ILE A N 1
ATOM 869 C CA . ILE A 1 106 ? -6.351 -1.546 10.411 1.00 88.44 106 ILE A CA 1
ATOM 870 C C . ILE A 1 106 ? -5.542 -0.640 9.486 1.00 88.44 106 ILE A C 1
ATOM 872 O O . ILE A 1 106 ? -6.088 0.260 8.843 1.00 88.44 106 ILE A O 1
ATOM 876 N N . GLN A 1 107 ? -4.242 -0.895 9.428 1.00 92.94 107 GLN A N 1
ATOM 877 C CA . GLN A 1 107 ? -3.355 -0.364 8.405 1.00 92.94 107 GLN A CA 1
ATOM 878 C C . GLN A 1 107 ? -3.327 -1.315 7.209 1.00 92.94 107 GLN A C 1
ATOM 880 O O . GLN A 1 107 ? -3.588 -2.513 7.341 1.00 92.94 107 GLN A O 1
ATOM 885 N N . ILE A 1 108 ? -2.996 -0.790 6.034 1.00 95.50 108 ILE A N 1
ATOM 886 C CA . ILE A 1 108 ? -2.737 -1.609 4.851 1.00 95.50 108 ILE A CA 1
ATOM 887 C C . ILE A 1 108 ? -1.299 -1.379 4.426 1.00 95.50 108 ILE A C 1
ATOM 889 O O . ILE A 1 108 ? -0.911 -0.257 4.101 1.00 95.50 108 ILE A O 1
ATOM 893 N N . PHE A 1 109 ? -0.517 -2.451 4.441 1.00 94.81 109 PHE A N 1
ATOM 894 C CA . PHE A 1 109 ? 0.840 -2.453 3.918 1.00 94.81 109 PHE A CA 1
ATOM 895 C C . PHE A 1 109 ? 0.773 -2.764 2.430 1.00 94.81 109 PHE A C 1
ATOM 897 O O . PHE A 1 109 ? 0.095 -3.707 2.016 1.00 94.81 109 PHE A O 1
ATOM 904 N N . LEU A 1 110 ? 1.468 -1.962 1.638 1.00 94.38 110 LEU A N 1
ATOM 905 C CA . LEU A 1 110 ? 1.595 -2.113 0.202 1.00 94.38 110 LEU A CA 1
ATOM 906 C C . LEU A 1 110 ? 3.057 -2.363 -0.135 1.00 94.38 110 LEU A C 1
ATOM 908 O O . LEU A 1 110 ? 3.907 -1.570 0.250 1.00 94.38 110 LEU A O 1
ATOM 912 N N . ALA A 1 111 ? 3.318 -3.415 -0.901 1.00 92.06 111 ALA A N 1
ATOM 913 C CA . ALA A 1 111 ? 4.610 -3.656 -1.532 1.00 92.06 111 ALA A CA 1
ATOM 914 C C . ALA A 1 111 ? 4.412 -3.865 -3.037 1.00 92.06 111 ALA A C 1
ATOM 916 O O . ALA A 1 111 ? 3.379 -4.399 -3.464 1.00 92.06 111 ALA A O 1
ATOM 917 N N . ILE A 1 112 ? 5.391 -3.439 -3.835 1.00 89.62 112 ILE A N 1
ATOM 918 C CA . ILE A 1 112 ? 5.405 -3.645 -5.285 1.00 89.62 112 ILE A CA 1
ATOM 919 C C . ILE A 1 112 ? 6.692 -4.366 -5.657 1.00 89.62 112 ILE A C 1
ATOM 921 O O . ILE A 1 112 ? 7.782 -3.852 -5.438 1.00 89.62 112 ILE A O 1
ATOM 925 N N . PHE A 1 113 ? 6.547 -5.542 -6.252 1.00 86.56 113 PHE A N 1
ATOM 926 C CA . PHE A 1 113 ? 7.663 -6.347 -6.722 1.00 86.56 113 PHE A CA 1
ATOM 927 C C . PHE A 1 113 ? 7.725 -6.251 -8.246 1.00 86.56 113 PHE A C 1
ATOM 929 O O . PHE A 1 113 ? 6.745 -6.632 -8.894 1.00 86.56 113 PHE A O 1
ATOM 936 N N . PRO A 1 114 ? 8.814 -5.738 -8.840 1.00 83.69 114 PRO A N 1
ATOM 937 C CA . PRO A 1 114 ? 9.009 -5.851 -10.278 1.00 83.69 114 PRO A CA 1
ATOM 938 C C . PRO A 1 114 ? 9.124 -7.331 -10.653 1.00 83.69 114 PRO A C 1
ATOM 940 O O . PRO A 1 114 ? 9.663 -8.137 -9.892 1.00 83.69 114 PRO A O 1
ATOM 943 N N . VAL A 1 115 ? 8.582 -7.691 -11.811 1.00 84.19 115 VAL A N 1
ATOM 944 C CA . VAL A 1 115 ? 8.664 -9.047 -12.351 1.00 84.19 115 VAL A CA 1
ATOM 945 C C . VAL A 1 115 ? 9.214 -8.942 -13.761 1.00 84.19 115 VAL A C 1
ATOM 947 O O . VAL A 1 115 ? 8.676 -8.187 -14.571 1.00 84.19 115 VAL A O 1
ATOM 950 N N . ASP A 1 116 ? 10.284 -9.683 -14.026 1.00 75.00 116 ASP A N 1
ATOM 951 C CA . ASP A 1 116 ? 10.797 -9.854 -15.381 1.00 75.00 116 ASP A CA 1
ATOM 952 C C . ASP A 1 116 ? 9.832 -10.759 -16.161 1.00 75.00 116 ASP A C 1
ATOM 954 O O . ASP A 1 116 ? 9.363 -11.770 -15.628 1.00 75.00 116 ASP A O 1
ATOM 958 N N . ASP A 1 117 ? 9.514 -10.373 -17.398 1.00 59.19 117 ASP A N 1
ATOM 959 C CA . ASP A 1 117 ? 8.730 -11.204 -18.324 1.00 59.19 117 ASP A CA 1
ATOM 960 C C . ASP A 1 117 ? 9.545 -12.415 -18.829 1.00 59.19 117 ASP A C 1
ATOM 962 O O . ASP A 1 117 ? 10.763 -12.263 -19.099 1.00 59.19 117 ASP A O 1
#

Foldseek 3Di:
DCPDPVNCVVVLLQKWKWFQDVVVLWTFTCGHRVVVCVQQVDDRHGHTPVVVCVVFVFCRRVQVVCCVVVVDKDKDWDWHDDPDTWIKIKIWHWDWADDVPDDITTMIMIGIGTDDD

pLDDT: mean 86.63, std 9.28, range [53.22, 96.56]

Radius of gyration: 14.08 Å; chains: 1; bounding box: 29×24×46 Å

Secondary structure (DSSP, 8-state):
----HHHHGGGGGGEEEEEEETTTTEEEEEE--HHHHHHHS---TT-BHHHHHHHH---HHHHHHHHHHH---EEEEEEEESSSEEEEEEEEEEEEE--TTS--EEEEEEEEEEE--

Sequence (117 aa):
SDFQPDNLIPWIDDISIYEYVPEKDDFQIRLEGENIIALTGENWRGAFAREVDCRFSSGLHAAMTAVRTTLRPQIHHLRIFQREWQSGIRLLLPVLLQKPDKEDIIQIFLAIFPVDD